Protein AF-A0AAJ5WWY0-F1 (afdb_monomer_lite)

Structure (mmCIF, N/CA/C/O backbone):
data_AF-A0AAJ5WWY0-F1
#
_entry.id   AF-A0AAJ5WWY0-F1
#
loop_
_atom_site.group_PDB
_atom_site.id
_atom_site.type_symbol
_atom_site.label_atom_id
_atom_site.label_alt_id
_atom_site.label_comp_id
_atom_site.label_asym_id
_atom_site.label_entity_id
_atom_site.label_seq_id
_atom_site.pdbx_PDB_ins_code
_atom_site.Cartn_x
_atom_site.Cartn_y
_atom_site.Cartn_z
_atom_site.occupancy
_atom_site.B_iso_or_equiv
_atom_site.auth_seq_id
_atom_site.auth_comp_id
_atom_site.auth_asym_id
_atom_site.auth_atom_id
_atom_site.pdbx_PDB_model_num
ATOM 1 N N . MET A 1 1 ? 34.709 28.848 -12.519 1.00 58.06 1 MET A N 1
ATOM 2 C CA . MET A 1 1 ? 34.687 27.904 -13.648 1.00 58.06 1 MET A CA 1
ATOM 3 C C . MET A 1 1 ? 35.582 28.417 -14.754 1.00 58.06 1 MET A C 1
ATOM 5 O O . MET A 1 1 ? 35.256 29.406 -15.410 1.00 58.06 1 MET A O 1
ATOM 9 N N . THR A 1 2 ? 36.738 27.787 -14.882 1.00 85.31 2 THR A N 1
ATOM 10 C CA . THR A 1 2 ? 37.825 28.140 -15.798 1.00 85.31 2 THR A CA 1
ATOM 11 C C . THR A 1 2 ? 37.443 27.731 -17.224 1.00 85.31 2 THR A C 1
ATOM 13 O O . THR A 1 2 ? 36.663 26.803 -17.429 1.00 85.31 2 THR A O 1
ATOM 16 N N . ARG A 1 3 ? 37.949 28.432 -18.246 1.00 82.12 3 ARG A N 1
ATOM 17 C CA . ARG A 1 3 ? 37.591 28.182 -19.660 1.00 82.12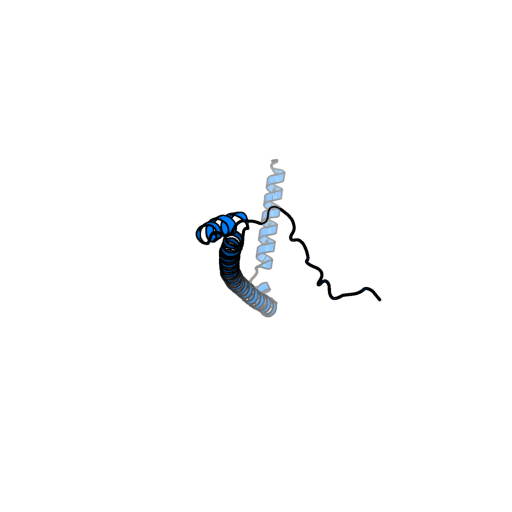 3 ARG A CA 1
ATOM 18 C C . ARG A 1 3 ? 37.897 26.741 -20.100 1.00 82.12 3 ARG A C 1
ATOM 20 O O . ARG A 1 3 ? 37.213 26.209 -20.964 1.00 82.12 3 ARG A O 1
ATOM 27 N N . GLU A 1 4 ? 38.882 26.124 -19.460 1.00 82.31 4 GLU A N 1
ATOM 28 C CA . GLU A 1 4 ? 39.307 24.738 -19.664 1.00 82.31 4 GLU A CA 1
ATOM 29 C C . GLU A 1 4 ? 38.302 23.723 -19.100 1.00 82.31 4 GLU A C 1
ATOM 31 O O . GLU A 1 4 ? 38.004 22.741 -19.773 1.00 82.31 4 GLU A O 1
ATOM 36 N N . GLU A 1 5 ? 37.689 24.005 -17.945 1.00 83.12 5 GLU A N 1
ATOM 37 C CA . GLU A 1 5 ? 36.653 23.149 -17.340 1.00 83.12 5 GLU A CA 1
ATOM 38 C C . GLU A 1 5 ? 35.409 23.080 -18.233 1.00 83.12 5 GLU A C 1
ATOM 40 O O . GLU A 1 5 ? 34.879 22.002 -18.476 1.00 83.12 5 GLU A O 1
ATOM 45 N N . LYS A 1 6 ? 35.003 24.213 -18.826 1.00 82.12 6 LYS A N 1
ATOM 46 C CA . LYS A 1 6 ? 33.871 24.252 -19.768 1.00 82.12 6 LYS A CA 1
ATOM 47 C C . LYS A 1 6 ? 34.142 23.462 -21.049 1.00 82.12 6 LYS A C 1
ATOM 49 O O . LYS A 1 6 ? 33.243 22.816 -21.574 1.00 82.12 6 LYS A O 1
ATOM 54 N N . ILE A 1 7 ? 35.372 23.521 -21.565 1.00 85.06 7 ILE A N 1
ATOM 55 C CA . ILE A 1 7 ? 35.772 22.770 -22.765 1.00 85.06 7 ILE A CA 1
ATOM 56 C C . ILE A 1 7 ? 35.817 21.268 -22.463 1.00 85.06 7 ILE A C 1
ATOM 58 O O . ILE A 1 7 ? 35.460 20.465 -23.325 1.00 85.06 7 ILE A O 1
ATOM 62 N N . GLN A 1 8 ? 36.232 20.891 -21.253 1.00 86.88 8 GLN A N 1
ATOM 63 C CA . GLN A 1 8 ? 36.248 19.504 -20.804 1.00 86.88 8 GLN A CA 1
ATOM 64 C C . GLN A 1 8 ? 34.827 18.951 -20.616 1.00 86.88 8 GLN A C 1
ATOM 66 O O . GLN A 1 8 ? 34.506 17.920 -21.205 1.00 86.88 8 GLN A O 1
ATOM 71 N N . GLU A 1 9 ? 33.940 19.677 -19.927 1.00 85.75 9 GLU A N 1
ATOM 72 C CA . GLU A 1 9 ? 32.522 19.303 -19.789 1.00 85.75 9 GLU A CA 1
ATOM 73 C C . GLU A 1 9 ? 31.830 19.150 -21.151 1.00 85.75 9 GLU A C 1
ATOM 75 O O . GLU A 1 9 ? 31.069 18.209 -21.378 1.00 85.75 9 GLU A O 1
ATOM 80 N N . GLU A 1 10 ? 32.100 20.055 -22.097 1.00 86.50 10 GLU A N 1
ATOM 81 C CA . GLU A 1 10 ? 31.479 20.004 -23.419 1.00 86.50 10 GLU A CA 1
ATOM 82 C C . GLU A 1 10 ? 31.973 18.803 -24.246 1.00 86.50 10 GLU A C 1
ATOM 84 O O . GLU A 1 10 ? 31.205 18.226 -25.023 1.00 86.50 10 GLU A O 1
ATOM 89 N N . LYS A 1 11 ? 33.240 18.399 -24.077 1.00 87.38 11 LYS A N 1
ATOM 90 C CA . LYS A 1 11 ? 33.804 17.190 -24.697 1.00 87.38 11 LYS A CA 1
ATOM 91 C C . LYS A 1 11 ? 33.196 15.925 -24.099 1.00 87.38 11 LYS A C 1
ATOM 93 O O . LYS A 1 11 ? 32.699 15.097 -24.859 1.00 87.38 11 LYS A O 1
ATOM 98 N N . GLU A 1 12 ? 33.148 15.816 -22.775 1.00 89.44 12 GLU A N 1
ATOM 99 C CA . GLU A 1 12 ? 32.558 14.670 -22.072 1.00 89.44 12 GLU A CA 1
ATOM 100 C C . GLU A 1 12 ? 31.066 14.520 -22.395 1.00 89.44 12 GLU A C 1
ATOM 102 O O . GLU A 1 12 ? 30.594 13.429 -22.717 1.00 89.44 12 GLU A O 1
ATOM 107 N N . ALA A 1 13 ? 30.320 15.628 -22.436 1.00 86.81 13 ALA A N 1
ATOM 108 C CA . ALA A 1 13 ? 28.917 15.621 -22.834 1.00 86.81 13 ALA A CA 1
ATOM 109 C C . ALA A 1 13 ? 28.721 15.200 -24.303 1.00 86.81 13 ALA A C 1
ATOM 111 O O . ALA A 1 13 ? 27.756 14.500 -24.628 1.00 86.81 13 ALA A O 1
ATOM 112 N N . LYS A 1 14 ? 29.619 15.605 -25.214 1.00 87.69 14 LYS A N 1
ATOM 113 C CA . LYS A 1 14 ? 29.583 15.191 -26.629 1.00 87.69 14 LYS A CA 1
ATOM 114 C C . LYS A 1 14 ? 29.920 13.711 -26.798 1.00 87.69 14 LYS A C 1
ATOM 116 O O . LYS A 1 14 ? 29.251 13.036 -27.583 1.00 87.69 14 LYS A O 1
ATOM 121 N N . GLU A 1 15 ? 30.898 13.201 -26.058 1.00 89.56 15 GLU A N 1
ATOM 122 C CA . GLU A 1 15 ? 31.252 11.780 -26.051 1.00 89.56 15 GLU A CA 1
ATOM 123 C C . GLU A 1 15 ? 30.131 10.926 -25.462 1.00 89.56 15 GLU A C 1
ATOM 125 O O . GLU A 1 15 ? 29.698 9.975 -26.111 1.00 89.56 15 GLU A O 1
ATOM 130 N N . ALA A 1 16 ? 29.556 11.326 -24.325 1.00 87.06 16 ALA A N 1
ATOM 131 C CA . ALA A 1 16 ? 28.403 10.658 -23.733 1.00 87.06 16 ALA A CA 1
ATOM 132 C C . ALA A 1 16 ? 27.220 10.603 -24.711 1.00 87.06 16 ALA A C 1
ATOM 134 O O . ALA A 1 16 ? 26.650 9.538 -24.942 1.00 87.06 16 ALA A O 1
ATOM 135 N N . ARG A 1 17 ? 26.885 11.718 -25.378 1.00 86.75 17 ARG A N 1
ATOM 136 C CA . ARG A 1 17 ? 25.832 11.745 -26.412 1.00 86.75 17 ARG A CA 1
ATOM 137 C C . ARG A 1 17 ? 26.152 10.836 -27.599 1.00 86.75 17 ARG A C 1
ATOM 139 O O . ARG A 1 17 ? 25.242 10.224 -28.156 1.00 86.75 17 ARG A O 1
ATOM 146 N N . ARG A 1 18 ? 27.417 10.751 -28.018 1.00 86.38 18 ARG A N 1
ATOM 147 C CA . ARG A 1 18 ? 27.855 9.888 -29.125 1.00 86.38 18 ARG A CA 1
ATOM 148 C C . ARG A 1 18 ? 27.763 8.410 -28.754 1.00 86.38 18 ARG A C 1
ATOM 150 O O . ARG A 1 18 ? 27.239 7.635 -29.552 1.00 86.38 18 ARG A O 1
ATOM 157 N N . GLU A 1 19 ? 28.203 8.038 -27.557 1.00 84.00 19 GLU A N 1
ATOM 158 C CA . GLU A 1 19 ? 28.095 6.671 -27.044 1.00 84.00 19 GLU A CA 1
ATOM 159 C C . GLU A 1 19 ? 26.627 6.268 -26.873 1.00 84.00 19 GLU A C 1
ATOM 161 O O . GLU A 1 19 ? 26.222 5.224 -27.378 1.00 84.00 19 GLU A O 1
ATOM 166 N N . TRP A 1 20 ? 25.784 7.141 -26.311 1.00 82.38 20 TRP A N 1
ATOM 167 C CA . TRP A 1 20 ? 24.334 6.921 -26.237 1.00 82.38 20 TRP A CA 1
ATOM 168 C C . TRP A 1 20 ? 23.694 6.738 -27.617 1.00 82.38 20 TRP A C 1
ATOM 170 O O . TRP A 1 20 ? 22.892 5.828 -27.812 1.00 82.38 20 TRP A O 1
ATOM 180 N N . ARG A 1 21 ? 24.079 7.544 -28.615 1.00 82.88 21 ARG A N 1
ATOM 181 C CA . ARG A 1 21 ? 23.612 7.373 -30.003 1.00 82.88 21 ARG A CA 1
ATOM 182 C C . ARG A 1 21 ? 24.101 6.073 -30.645 1.00 82.88 21 ARG A C 1
ATOM 184 O O . ARG A 1 21 ? 23.403 5.534 -31.500 1.00 82.88 21 ARG A O 1
ATOM 191 N N . ARG A 1 22 ? 25.283 5.574 -30.269 1.00 81.12 22 ARG A N 1
ATOM 192 C CA . ARG A 1 22 ? 25.828 4.299 -30.764 1.00 81.12 22 ARG A CA 1
ATOM 193 C C . ARG A 1 22 ? 25.081 3.111 -30.159 1.00 81.12 22 ARG A C 1
ATOM 195 O O . ARG A 1 22 ? 24.717 2.193 -30.895 1.00 81.12 22 ARG A O 1
ATOM 202 N N . LEU A 1 23 ? 24.806 3.167 -28.857 1.00 76.19 23 LEU A N 1
ATOM 203 C CA . LEU A 1 23 ? 24.002 2.175 -28.137 1.00 76.19 23 LEU A CA 1
ATOM 204 C C . LEU A 1 23 ? 22.551 2.153 -28.638 1.00 76.19 23 LEU A C 1
ATOM 206 O O . LEU A 1 23 ? 21.975 1.089 -28.808 1.00 76.19 23 LEU A O 1
ATOM 210 N N . LEU A 1 24 ? 21.982 3.310 -28.980 1.00 76.19 24 LEU A N 1
ATOM 211 C CA . LEU A 1 24 ? 20.641 3.418 -29.568 1.00 76.19 24 LEU A CA 1
ATOM 212 C C . LEU A 1 24 ? 20.620 3.245 -31.096 1.00 76.19 24 LEU A C 1
ATOM 214 O O . LEU A 1 24 ? 19.610 3.534 -31.740 1.00 76.19 24 LEU A O 1
ATOM 218 N N . SER A 1 25 ? 21.721 2.807 -31.715 1.00 83.06 25 SER A N 1
ATOM 219 C CA . SER A 1 25 ? 21.743 2.639 -33.166 1.00 83.06 25 SER A CA 1
ATOM 220 C C . SER A 1 25 ? 20.795 1.514 -33.595 1.00 83.06 25 SER A C 1
ATOM 222 O O . SER A 1 25 ? 20.828 0.405 -33.061 1.00 83.06 25 SER A O 1
ATOM 224 N N . TYR A 1 26 ? 19.966 1.786 -34.608 1.00 78.12 26 TYR A N 1
ATOM 225 C CA . TYR A 1 26 ? 18.977 0.840 -35.141 1.00 78.12 26 TYR A CA 1
ATOM 226 C C . TYR A 1 26 ? 19.590 -0.529 -35.472 1.00 78.12 26 TYR A C 1
ATOM 228 O O . TYR A 1 26 ? 19.020 -1.568 -35.158 1.00 78.12 26 TYR A O 1
ATOM 236 N N . ARG A 1 27 ? 20.808 -0.537 -36.027 1.00 79.94 27 ARG A N 1
ATOM 237 C CA . ARG A 1 27 ? 21.527 -1.767 -36.375 1.00 79.94 27 ARG A CA 1
ATOM 238 C C . ARG A 1 27 ? 21.864 -2.632 -35.152 1.00 79.94 27 ARG A C 1
ATOM 240 O O . ARG A 1 27 ? 21.767 -3.849 -35.248 1.00 79.94 27 ARG A O 1
ATOM 247 N N . TRP A 1 28 ? 22.206 -2.026 -34.014 1.00 82.56 28 TRP A N 1
ATOM 248 C CA . TRP A 1 28 ? 22.481 -2.754 -32.770 1.00 82.56 28 TRP A CA 1
ATOM 249 C C . TRP A 1 28 ? 21.199 -3.304 -32.130 1.00 82.56 28 TRP A C 1
ATOM 251 O O . TRP A 1 28 ? 21.178 -4.445 -31.672 1.00 82.56 28 TRP A O 1
ATOM 261 N N . ILE A 1 29 ? 20.110 -2.532 -32.169 1.00 81.44 29 ILE A N 1
ATOM 262 C CA . ILE A 1 29 ? 18.799 -2.949 -31.649 1.00 81.44 29 ILE A CA 1
ATOM 263 C C . ILE A 1 29 ? 18.260 -4.147 -32.441 1.00 81.44 29 ILE A C 1
ATOM 265 O O . ILE A 1 29 ? 17.851 -5.144 -31.850 1.00 81.44 29 ILE A O 1
ATOM 269 N N . VAL A 1 30 ? 18.318 -4.085 -33.777 1.00 85.81 30 VAL A N 1
ATOM 270 C CA . VAL A 1 30 ? 17.823 -5.158 -34.657 1.00 85.81 30 VAL A CA 1
ATOM 271 C C . VAL A 1 30 ? 18.623 -6.457 -34.489 1.00 85.81 30 VAL A C 1
ATOM 273 O O . VAL A 1 30 ? 18.061 -7.546 -34.565 1.00 85.81 30 VAL A O 1
ATOM 276 N N . GLN A 1 31 ? 19.920 -6.370 -34.190 1.00 85.81 31 GLN A N 1
ATOM 277 C CA . GLN A 1 31 ? 20.746 -7.553 -33.933 1.00 85.81 31 GLN A CA 1
ATOM 278 C C . GLN A 1 31 ? 20.400 -8.248 -32.601 1.00 85.81 31 GLN A C 1
ATOM 280 O O . GLN A 1 31 ? 20.651 -9.441 -32.451 1.00 85.81 31 GLN A O 1
ATOM 285 N N . ASN A 1 32 ? 19.784 -7.529 -31.655 1.00 89.31 32 ASN A N 1
ATOM 286 C CA . ASN A 1 32 ? 19.444 -8.015 -30.313 1.00 89.31 32 ASN A CA 1
ATOM 287 C C . ASN A 1 32 ? 17.924 -8.152 -30.087 1.00 89.31 32 ASN A C 1
ATOM 289 O O . ASN A 1 32 ? 17.462 -8.147 -28.945 1.00 89.31 32 ASN A O 1
ATOM 293 N N . ILE A 1 33 ? 17.131 -8.298 -31.153 1.00 89.69 33 ILE A N 1
ATOM 294 C CA . ILE A 1 33 ? 15.660 -8.402 -31.080 1.00 89.69 33 ILE A CA 1
ATOM 295 C C . ILE A 1 33 ? 15.159 -9.434 -30.052 1.00 89.69 33 ILE A C 1
ATOM 297 O O . ILE A 1 33 ? 14.270 -9.077 -29.276 1.00 89.69 33 ILE A O 1
ATOM 301 N N . PRO A 1 34 ? 15.715 -10.663 -29.954 1.00 90.75 34 PRO A N 1
ATOM 302 C CA . PRO A 1 34 ? 15.257 -11.634 -28.957 1.00 90.75 34 PRO A CA 1
ATOM 303 C C . PRO A 1 34 ? 15.385 -11.131 -27.510 1.00 90.75 34 PRO A C 1
ATOM 305 O O . PRO A 1 34 ? 14.510 -11.381 -26.684 1.00 90.75 34 PRO A O 1
ATOM 308 N N . PHE A 1 35 ? 16.438 -10.366 -27.208 1.00 91.00 35 PHE A N 1
ATOM 309 C CA . PHE A 1 35 ? 16.660 -9.783 -25.884 1.00 91.00 35 PHE A CA 1
ATOM 310 C C . PHE A 1 35 ? 15.678 -8.640 -25.579 1.00 91.00 35 PHE A C 1
ATOM 312 O O . PHE A 1 35 ? 15.128 -8.566 -24.482 1.00 91.00 35 PHE A O 1
ATOM 319 N N . PHE A 1 36 ? 15.384 -7.780 -26.557 1.00 90.75 36 PHE A N 1
ATOM 320 C CA . PHE A 1 36 ? 14.365 -6.734 -26.398 1.00 90.75 36 PHE A CA 1
ATOM 321 C C . PHE A 1 36 ? 12.953 -7.305 -26.233 1.00 90.75 36 PHE A C 1
ATOM 323 O O . PHE A 1 36 ? 12.147 -6.750 -25.483 1.00 90.75 36 PHE A O 1
ATOM 330 N N . LEU A 1 37 ? 12.656 -8.427 -26.891 1.00 93.56 37 LEU A N 1
ATOM 331 C CA . LEU A 1 37 ? 11.395 -9.142 -26.720 1.00 93.56 37 LEU A CA 1
ATOM 332 C C . LEU A 1 37 ? 11.285 -9.708 -25.298 1.00 93.56 37 LEU A C 1
ATOM 334 O O . LEU A 1 37 ? 10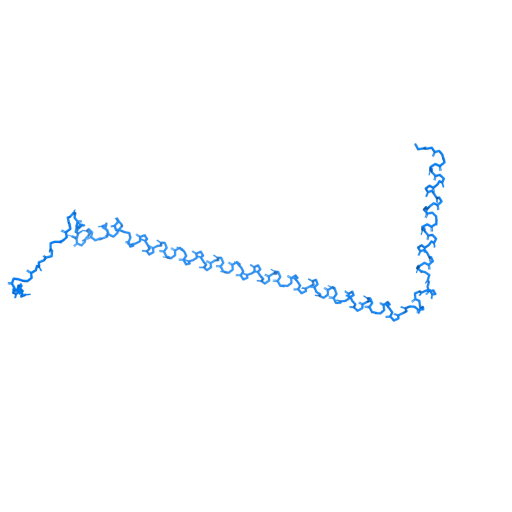.256 -9.524 -24.650 1.00 93.56 37 LEU A O 1
ATOM 338 N N . PHE A 1 38 ? 12.365 -10.290 -24.769 1.00 95.00 38 PHE A N 1
ATOM 339 C CA . PHE A 1 38 ? 12.437 -10.707 -23.366 1.00 95.00 38 PHE A CA 1
ATOM 340 C C . PHE A 1 38 ? 12.186 -9.540 -22.396 1.00 95.00 38 PHE A C 1
ATOM 342 O O . PHE A 1 38 ? 11.346 -9.653 -21.503 1.00 95.00 38 PHE A O 1
ATOM 349 N N . LEU A 1 39 ? 12.840 -8.391 -22.602 1.00 95.00 39 LEU A N 1
ATOM 350 C CA . LEU A 1 39 ? 12.614 -7.195 -21.782 1.00 95.00 39 LEU A CA 1
ATOM 351 C C . LEU A 1 39 ? 11.182 -6.666 -21.891 1.00 95.00 39 LEU A C 1
ATOM 353 O O . LEU A 1 39 ? 10.618 -6.221 -20.897 1.00 95.00 39 LEU A O 1
ATOM 357 N N . SER A 1 40 ? 10.581 -6.735 -23.078 1.00 95.81 40 SER A N 1
ATOM 358 C CA . SER A 1 40 ? 9.195 -6.311 -23.294 1.00 95.81 40 SER A CA 1
ATOM 359 C C . SER A 1 40 ? 8.220 -7.194 -22.518 1.00 95.81 40 SER A C 1
ATOM 361 O O . SER A 1 40 ? 7.329 -6.681 -21.845 1.00 95.81 40 SER A O 1
ATOM 363 N N . VAL A 1 41 ? 8.422 -8.516 -22.534 1.00 96.88 41 VAL A N 1
ATOM 364 C CA . VAL A 1 41 ? 7.639 -9.453 -21.713 1.00 96.88 41 VAL A CA 1
ATOM 365 C C . VAL A 1 41 ? 7.820 -9.149 -20.226 1.00 96.88 41 VAL A C 1
ATOM 367 O O . VAL A 1 41 ? 6.838 -9.079 -19.489 1.00 96.88 41 VAL A O 1
ATOM 370 N N . LEU A 1 42 ? 9.055 -8.899 -19.784 1.00 97.06 42 LEU A N 1
ATOM 371 C CA . LEU A 1 42 ? 9.337 -8.543 -18.395 1.00 97.06 42 LEU A CA 1
ATOM 372 C C . LEU A 1 42 ? 8.647 -7.231 -17.986 1.00 97.06 42 LEU A C 1
ATOM 374 O O . LEU A 1 42 ? 8.087 -7.147 -16.895 1.00 97.06 42 LEU A O 1
ATOM 378 N N . ALA A 1 43 ? 8.625 -6.233 -18.872 1.00 96.56 43 ALA A N 1
ATOM 379 C CA . ALA A 1 43 ? 7.927 -4.971 -18.649 1.00 96.56 43 ALA A CA 1
ATOM 380 C C . ALA A 1 43 ? 6.409 -5.173 -18.509 1.00 96.56 43 ALA A C 1
ATOM 382 O O . ALA A 1 43 ? 5.794 -4.595 -17.614 1.00 96.56 43 ALA A O 1
ATOM 383 N N . VAL A 1 44 ? 5.805 -6.039 -19.330 1.00 97.19 44 VAL A N 1
ATOM 384 C CA . VAL A 1 44 ? 4.382 -6.398 -19.203 1.00 97.19 44 VAL A CA 1
ATOM 385 C C . VAL A 1 44 ? 4.109 -7.084 -17.862 1.00 97.19 44 VAL A C 1
ATOM 387 O O . VAL A 1 44 ? 3.171 -6.700 -17.163 1.00 97.19 44 VAL A O 1
ATOM 390 N N . ILE A 1 45 ? 4.946 -8.048 -17.462 1.00 97.12 45 ILE A N 1
ATOM 391 C CA . ILE A 1 45 ? 4.836 -8.728 -16.160 1.00 97.12 45 ILE A CA 1
ATOM 392 C C . ILE A 1 45 ? 4.976 -7.726 -15.006 1.00 97.12 45 ILE A C 1
ATOM 394 O O . ILE A 1 45 ? 4.267 -7.832 -14.003 1.00 97.12 45 ILE A O 1
ATOM 398 N N . TYR A 1 46 ? 5.863 -6.741 -15.135 1.00 95.94 46 TYR A N 1
ATOM 399 C CA . TYR A 1 46 ? 6.060 -5.702 -14.130 1.00 95.94 46 TYR A CA 1
ATOM 400 C C . TYR A 1 46 ? 4.820 -4.812 -13.971 1.00 95.94 46 TYR A C 1
ATOM 402 O O . TYR A 1 46 ? 4.328 -4.639 -12.855 1.00 95.94 46 TYR A O 1
ATOM 410 N N . ILE A 1 47 ? 4.264 -4.313 -15.080 1.00 94.94 47 ILE A N 1
ATOM 411 C CA . ILE A 1 47 ? 3.033 -3.506 -15.070 1.00 94.94 47 ILE A CA 1
ATOM 412 C C . ILE A 1 47 ? 1.868 -4.316 -14.484 1.00 94.94 47 ILE A C 1
ATOM 414 O O . ILE A 1 47 ? 1.112 -3.812 -13.651 1.00 94.94 47 ILE A O 1
ATOM 418 N N . TYR A 1 48 ? 1.748 -5.589 -14.872 1.00 96.06 48 TYR A N 1
ATOM 419 C CA . TYR A 1 48 ? 0.737 -6.495 -14.334 1.00 96.06 48 TYR A CA 1
ATOM 420 C C . TYR A 1 48 ? 0.854 -6.652 -12.811 1.00 96.06 48 TYR A C 1
ATOM 422 O O . TYR A 1 48 ? -0.145 -6.522 -12.102 1.00 96.06 48 TYR A O 1
ATOM 430 N N . ASN A 1 49 ? 2.069 -6.873 -12.297 1.00 95.62 49 ASN A N 1
ATOM 431 C CA . ASN A 1 49 ? 2.311 -6.966 -10.857 1.00 95.62 49 ASN A CA 1
ATOM 432 C C . ASN A 1 49 ? 1.945 -5.671 -10.123 1.00 95.62 49 ASN A C 1
ATOM 434 O O . ASN A 1 49 ? 1.335 -5.740 -9.058 1.00 95.62 49 ASN A O 1
ATOM 438 N N . GLY A 1 50 ? 2.244 -4.503 -10.701 1.00 95.38 50 GLY A N 1
ATOM 439 C CA . GLY A 1 50 ? 1.832 -3.214 -10.140 1.00 95.38 50 GLY A CA 1
ATOM 440 C C . GLY A 1 50 ? 0.313 -3.119 -9.964 1.00 95.38 50 GLY A C 1
ATOM 441 O O . GLY A 1 50 ? -0.178 -2.851 -8.869 1.00 95.38 50 GLY A O 1
ATOM 442 N N . HIS A 1 51 ? -0.451 -3.451 -11.007 1.00 94.00 51 HIS A N 1
ATOM 443 C CA . HIS A 1 51 ? -1.914 -3.456 -10.923 1.00 94.00 51 HIS A CA 1
ATOM 444 C C . HIS A 1 51 ? -2.473 -4.511 -9.957 1.00 94.00 51 HIS A C 1
ATOM 446 O O . HIS A 1 51 ? -3.511 -4.282 -9.330 1.00 94.00 51 HIS A O 1
ATOM 452 N N . TYR A 1 52 ? -1.819 -5.667 -9.832 1.00 93.88 52 TYR A N 1
ATOM 453 C CA . TYR A 1 52 ? -2.209 -6.697 -8.869 1.00 93.88 52 TYR A CA 1
ATOM 454 C C . TYR A 1 52 ? -1.985 -6.235 -7.421 1.00 93.88 52 TYR A C 1
ATOM 456 O O . TYR A 1 52 ? -2.860 -6.415 -6.567 1.00 93.88 52 TYR A O 1
ATOM 464 N N . ALA A 1 53 ? -0.857 -5.572 -7.156 1.00 91.88 53 ALA A N 1
ATOM 465 C CA . ALA A 1 53 ? -0.558 -4.984 -5.856 1.00 91.88 53 ALA A CA 1
ATOM 466 C C . ALA A 1 53 ? -1.590 -3.913 -5.473 1.00 91.88 53 ALA A C 1
ATOM 468 O O . ALA A 1 53 ? -2.124 -3.955 -4.366 1.00 91.88 53 ALA A O 1
ATOM 469 N N . ASP A 1 54 ? -1.960 -3.024 -6.400 1.00 91.25 54 ASP A N 1
ATOM 470 C CA . ASP A 1 54 ? -2.978 -1.995 -6.154 1.00 91.25 54 ASP A CA 1
ATOM 471 C C . ASP A 1 54 ? -4.329 -2.586 -5.733 1.00 91.25 54 ASP A C 1
ATOM 473 O O . ASP A 1 54 ? -4.979 -2.076 -4.817 1.00 91.25 54 ASP A O 1
ATOM 477 N N . LYS A 1 55 ? -4.773 -3.659 -6.399 1.00 92.31 55 LYS A N 1
ATOM 478 C CA . LYS A 1 55 ? -6.024 -4.350 -6.047 1.00 92.31 55 LYS A CA 1
ATOM 479 C C . LYS A 1 55 ? -5.929 -4.975 -4.659 1.00 92.31 55 LYS A C 1
ATOM 481 O O . LYS A 1 55 ? -6.801 -4.740 -3.826 1.00 92.31 55 LYS A O 1
ATOM 486 N N . THR A 1 56 ? -4.829 -5.675 -4.396 1.00 93.31 56 THR A N 1
ATOM 487 C CA . THR A 1 56 ? -4.570 -6.337 -3.113 1.00 93.31 56 THR A CA 1
ATOM 488 C C . THR A 1 56 ? -4.560 -5.330 -1.960 1.00 93.31 56 THR A C 1
ATOM 490 O O . THR A 1 56 ? -5.199 -5.547 -0.936 1.00 93.31 56 THR A O 1
ATOM 493 N N . ILE A 1 57 ? -3.908 -4.175 -2.130 1.00 94.44 57 ILE A N 1
ATOM 494 C CA . ILE A 1 57 ? -3.865 -3.116 -1.110 1.00 94.44 57 ILE A CA 1
ATOM 495 C C . ILE A 1 57 ? -5.269 -2.573 -0.812 1.00 94.44 57 ILE A C 1
ATOM 497 O O . ILE A 1 57 ? -5.612 -2.335 0.348 1.00 94.44 57 ILE A O 1
ATOM 501 N N . ARG A 1 58 ? -6.114 -2.389 -1.835 1.00 94.81 58 ARG A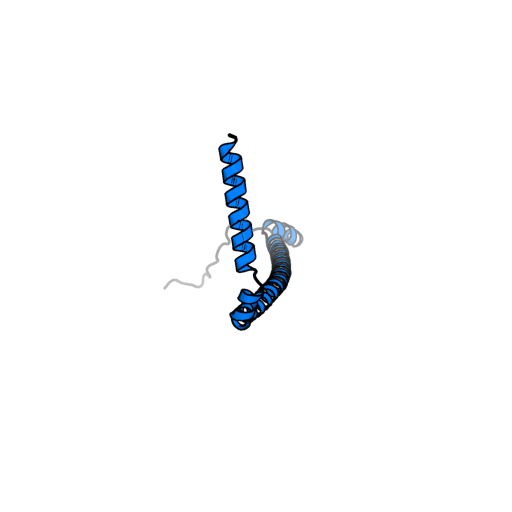 N 1
ATOM 502 C CA . ARG A 1 58 ? -7.504 -1.943 -1.630 1.00 94.81 58 ARG A CA 1
ATOM 503 C C . ARG A 1 58 ? -8.324 -2.977 -0.864 1.00 94.81 58 ARG A C 1
ATOM 505 O O . ARG A 1 58 ? -9.081 -2.595 0.027 1.00 94.81 58 ARG A O 1
ATOM 512 N N . GLU A 1 59 ? -8.163 -4.256 -1.182 1.00 95.50 59 GLU A N 1
ATOM 513 C CA . GLU A 1 59 ? -8.830 -5.351 -0.473 1.00 95.50 59 GLU A CA 1
ATOM 514 C C . GLU A 1 59 ? -8.380 -5.433 0.987 1.00 95.50 59 GLU A C 1
ATOM 516 O O . GLU A 1 59 ? -9.227 -5.467 1.879 1.00 95.50 59 GLU A O 1
ATOM 521 N N . ILE A 1 60 ? -7.071 -5.345 1.245 1.00 95.31 60 ILE A N 1
ATOM 522 C CA . ILE A 1 60 ? -6.513 -5.291 2.603 1.00 95.31 60 ILE A CA 1
ATOM 523 C C . ILE A 1 60 ? -7.139 -4.138 3.390 1.00 95.31 60 ILE A C 1
ATOM 525 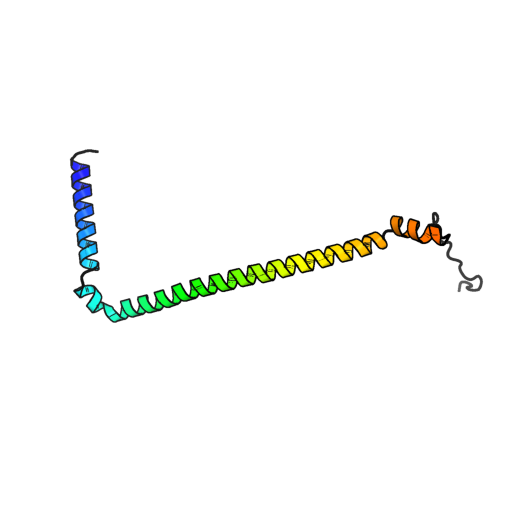O O . ILE A 1 60 ? -7.617 -4.340 4.503 1.00 95.31 60 ILE A O 1
ATOM 529 N N . ASN A 1 61 ? -7.191 -2.937 2.813 1.00 95.69 61 ASN A N 1
ATOM 530 C CA . ASN A 1 61 ? -7.774 -1.776 3.485 1.00 95.69 61 ASN A CA 1
ATOM 531 C C . ASN A 1 61 ? -9.267 -1.966 3.789 1.00 95.69 61 ASN A C 1
ATOM 533 O O . ASN A 1 61 ? -9.725 -1.580 4.867 1.00 95.69 61 ASN A O 1
ATOM 537 N N . LYS A 1 62 ? -10.023 -2.577 2.869 1.00 96.81 62 LYS A N 1
ATOM 538 C CA . LYS A 1 62 ? -11.444 -2.880 3.068 1.00 96.81 62 LYS A CA 1
ATOM 539 C C . LYS A 1 62 ? -11.638 -3.864 4.224 1.00 96.81 62 LYS A C 1
ATOM 541 O O . LYS A 1 62 ? -12.325 -3.535 5.187 1.00 96.81 62 LYS A O 1
ATOM 546 N N . VAL A 1 63 ? -10.970 -5.015 4.169 1.00 95.81 63 VAL A N 1
ATOM 547 C CA . VAL A 1 63 ? -11.071 -6.061 5.199 1.00 95.81 63 VAL A CA 1
ATOM 548 C C . VAL A 1 63 ? -10.581 -5.548 6.554 1.00 95.81 63 VAL A C 1
ATOM 550 O O . VAL A 1 63 ? -11.199 -5.796 7.585 1.00 95.81 63 VAL A O 1
ATOM 553 N N . SER A 1 64 ? -9.499 -4.769 6.577 1.00 95.50 64 SER A N 1
ATOM 554 C CA . SER A 1 64 ? -8.964 -4.209 7.818 1.00 95.50 64 SER A CA 1
ATOM 555 C C . SER A 1 64 ? -9.914 -3.188 8.455 1.00 95.50 64 SER A C 1
ATOM 557 O O . SER A 1 64 ? -9.953 -3.074 9.683 1.00 95.50 64 SER A O 1
ATOM 559 N N . ARG A 1 65 ? -10.689 -2.453 7.647 1.00 96.06 65 ARG A N 1
ATOM 560 C CA . 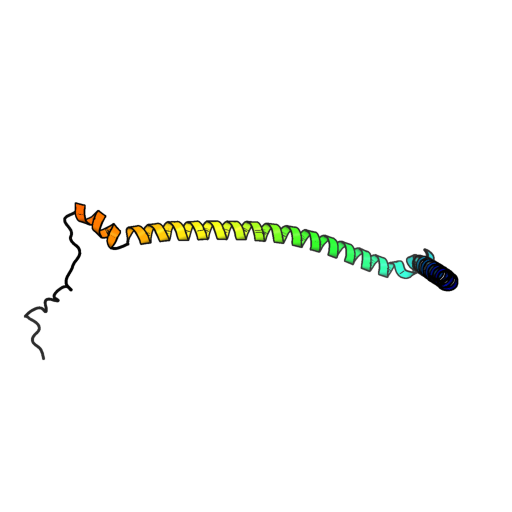ARG A 1 65 ? -11.745 -1.563 8.141 1.00 96.06 65 ARG A CA 1
ATOM 561 C C . ARG A 1 65 ? -12.901 -2.360 8.740 1.00 96.06 65 ARG A C 1
ATOM 563 O O . ARG A 1 65 ? -13.312 -2.041 9.851 1.00 96.06 65 ARG A O 1
ATOM 570 N N . GLU A 1 66 ? -13.364 -3.396 8.047 1.00 96.31 66 GLU A N 1
ATOM 571 C CA . GLU A 1 66 ? -14.435 -4.285 8.523 1.00 96.31 66 GLU A CA 1
ATOM 572 C C . GLU A 1 66 ? -14.052 -4.958 9.850 1.00 96.31 66 GLU A C 1
ATOM 574 O O . GLU A 1 66 ? -14.817 -4.922 10.812 1.00 96.31 66 GLU A O 1
ATOM 579 N N . LEU A 1 67 ? -12.823 -5.472 9.965 1.00 97.19 67 LEU A N 1
ATOM 580 C CA . LEU A 1 67 ? -12.309 -6.030 11.221 1.00 97.19 67 LEU A CA 1
ATOM 581 C C . LEU A 1 67 ? -12.284 -5.006 12.358 1.00 97.19 67 LEU A C 1
ATOM 583 O O . LEU A 1 67 ? -12.602 -5.335 13.501 1.00 97.19 67 LEU A O 1
ATOM 587 N N . LYS A 1 68 ? -11.889 -3.762 12.067 1.00 96.25 68 LYS A N 1
ATOM 588 C CA . LYS A 1 68 ? -11.851 -2.696 13.072 1.00 96.25 68 LYS A CA 1
ATOM 589 C C . LYS A 1 68 ? -13.254 -2.340 13.562 1.00 96.25 68 LYS A C 1
ATOM 591 O O . LYS A 1 68 ? -13.424 -2.119 14.759 1.00 96.25 68 LYS A O 1
ATOM 596 N N . GLU A 1 69 ? -14.222 -2.282 12.656 1.00 96.06 69 GLU A N 1
ATOM 597 C CA . GLU A 1 69 ? -15.627 -2.024 12.969 1.00 96.06 69 GLU A CA 1
ATOM 598 C C . GLU A 1 69 ? -16.212 -3.144 13.833 1.00 96.06 69 GLU A C 1
ATOM 600 O O . GLU A 1 69 ? -16.704 -2.873 14.927 1.00 96.06 69 GLU A O 1
ATOM 605 N N . LEU A 1 70 ? -16.012 -4.402 13.434 1.00 96.06 70 LEU A N 1
ATOM 606 C CA . LEU A 1 70 ? -16.461 -5.564 14.200 1.00 96.06 70 LEU A CA 1
ATOM 607 C C . LEU A 1 70 ? -15.831 -5.616 15.602 1.00 96.06 70 LEU A C 1
ATOM 609 O O . LEU A 1 70 ? -16.497 -5.896 16.599 1.00 96.06 70 LEU A O 1
ATOM 613 N N . HIS A 1 71 ? -14.537 -5.304 15.712 1.00 95.25 71 HIS A N 1
ATOM 614 C CA . HIS A 1 71 ? -13.854 -5.244 17.007 1.00 95.25 71 HIS A CA 1
ATOM 615 C C . HIS A 1 71 ? -14.382 -4.115 17.895 1.00 95.25 71 HIS A C 1
ATOM 617 O O . HIS A 1 71 ? -14.447 -4.256 19.119 1.00 95.25 71 HIS A O 1
ATOM 623 N N . TYR A 1 72 ? -14.743 -2.982 17.294 1.00 96.56 72 TYR A N 1
ATOM 624 C CA . TYR A 1 72 ? -15.346 -1.864 18.008 1.00 96.56 72 TYR A CA 1
ATOM 625 C C . TYR A 1 72 ? -16.741 -2.223 18.528 1.00 96.56 72 TYR A C 1
ATOM 627 O O . TYR A 1 72 ? -17.039 -1.965 19.696 1.00 96.56 72 TYR A O 1
ATOM 635 N N . GLU A 1 73 ? -17.559 -2.876 17.705 1.00 95.88 73 GLU A N 1
ATOM 636 C CA . GLU A 1 73 ? -18.879 -3.370 18.093 1.00 95.88 73 GLU A CA 1
ATOM 637 C C . GLU A 1 73 ? -18.776 -4.361 19.258 1.00 95.88 73 GLU A C 1
ATOM 639 O O . GLU A 1 73 ? -19.386 -4.150 20.309 1.00 95.88 73 GLU A O 1
ATOM 644 N N . TYR A 1 74 ? -17.901 -5.365 19.143 1.00 96.00 74 TYR A N 1
ATOM 645 C CA . TYR A 1 74 ? -17.644 -6.319 20.222 1.00 96.00 74 TYR A CA 1
ATOM 646 C C . TYR A 1 74 ? -17.232 -5.625 21.525 1.00 96.00 74 TYR A C 1
ATOM 648 O O . TYR A 1 74 ? -17.773 -5.923 22.593 1.00 96.00 74 TYR A O 1
ATOM 656 N N . LYS A 1 75 ? -16.283 -4.683 21.461 1.00 94.69 75 LYS A N 1
ATOM 657 C CA . LYS A 1 75 ? -15.844 -3.931 22.644 1.00 94.69 75 LYS A CA 1
ATOM 658 C C . LYS A 1 75 ? -16.979 -3.125 23.263 1.00 94.69 75 LYS A C 1
ATOM 660 O O . LYS A 1 75 ? -17.070 -3.080 24.487 1.00 94.69 75 LYS A O 1
ATOM 665 N N . THR A 1 76 ? -17.823 -2.514 22.441 1.00 96.00 76 THR A N 1
ATOM 666 C CA . THR A 1 76 ? -18.955 -1.702 22.895 1.00 96.00 76 THR A CA 1
ATOM 667 C C . THR A 1 76 ? -19.977 -2.568 23.623 1.00 96.00 76 THR A C 1
ATOM 669 O O . THR A 1 76 ? -20.272 -2.307 24.789 1.00 96.00 76 THR A O 1
ATOM 672 N N . VAL A 1 77 ? -20.425 -3.659 22.998 1.00 94.75 77 VAL A N 1
ATOM 673 C CA . VAL A 1 77 ? -21.395 -4.594 23.591 1.00 94.75 77 VAL A CA 1
ATOM 674 C C . VAL A 1 77 ? -20.833 -5.236 24.858 1.00 94.75 77 VAL A C 1
ATOM 676 O O . VAL A 1 77 ? -21.498 -5.288 25.891 1.00 94.75 77 VAL A O 1
ATOM 679 N N . LYS A 1 78 ? -19.571 -5.674 24.831 1.00 93.94 78 LYS A N 1
ATOM 680 C CA . LYS A 1 78 ? -18.915 -6.225 26.020 1.00 93.94 78 LYS A CA 1
ATOM 681 C C . LYS A 1 78 ? -18.831 -5.198 27.149 1.00 93.94 78 LYS A C 1
ATOM 683 O O . LYS A 1 78 ? -19.089 -5.543 28.299 1.00 93.94 78 LYS A O 1
ATOM 688 N N . SER A 1 79 ? -18.472 -3.953 26.837 1.00 94.50 79 SER A N 1
ATOM 689 C CA . SER A 1 79 ? -18.410 -2.869 27.819 1.00 94.50 79 SER A CA 1
ATOM 690 C C . SER A 1 79 ? -19.783 -2.595 28.425 1.00 94.50 79 SER A C 1
ATOM 692 O O . SER A 1 79 ? -19.881 -2.374 29.629 1.00 94.50 79 SER A O 1
ATOM 694 N N . GLU A 1 80 ? -20.847 -2.650 27.625 1.00 92.81 80 GLU A N 1
ATOM 695 C CA . GLU A 1 80 ? -22.213 -2.504 28.119 1.00 92.81 80 GLU A CA 1
ATOM 696 C C . GLU A 1 80 ? -22.576 -3.626 29.097 1.00 92.81 80 GLU A C 1
ATOM 698 O O . GLU A 1 80 ? -23.028 -3.348 30.210 1.00 92.81 80 GLU A O 1
ATOM 703 N N . VAL A 1 81 ? -22.312 -4.885 28.732 1.00 92.06 81 VAL A N 1
ATOM 704 C CA . VAL A 1 81 ? -22.551 -6.041 29.610 1.00 92.06 81 VAL A CA 1
ATOM 705 C C . VAL A 1 81 ? -21.743 -5.923 30.901 1.00 92.06 81 VAL A C 1
ATOM 707 O O . VAL A 1 81 ? -22.281 -6.147 31.986 1.00 92.06 81 VAL A O 1
ATOM 710 N N . MET A 1 82 ? -20.472 -5.526 30.814 1.00 92.31 82 MET A N 1
ATOM 711 C CA . MET A 1 82 ? -19.625 -5.301 31.986 1.00 92.31 82 MET A CA 1
ATOM 712 C C . MET A 1 82 ? -20.161 -4.183 32.879 1.00 92.31 82 MET A C 1
ATOM 714 O O . MET A 1 82 ? -20.145 -4.326 34.098 1.00 92.31 82 MET A O 1
ATOM 718 N N . ASN A 1 83 ? -20.647 -3.087 32.294 1.00 92.00 83 ASN A N 1
ATOM 719 C CA . ASN A 1 83 ? -21.201 -1.975 33.057 1.00 92.00 83 ASN A CA 1
ATOM 720 C C . ASN A 1 83 ? -22.499 -2.384 33.763 1.00 92.00 83 ASN A C 1
ATOM 722 O O . ASN A 1 83 ? -22.647 -2.142 34.957 1.00 92.00 83 ASN A O 1
ATOM 726 N N . ARG A 1 84 ? -23.392 -3.098 33.065 1.00 86.44 84 ARG A N 1
ATOM 727 C CA . ARG A 1 84 ? -24.610 -3.670 33.660 1.00 86.44 84 ARG A CA 1
ATOM 728 C C . ARG A 1 84 ? -24.299 -4.688 34.756 1.00 86.44 84 ARG A C 1
ATOM 730 O O . ARG A 1 84 ? -25.018 -4.739 35.740 1.00 86.44 84 ARG A O 1
ATOM 737 N N . SER A 1 85 ? -23.224 -5.463 34.608 1.00 88.00 85 SER A N 1
ATOM 738 C CA . SER A 1 85 ? -22.776 -6.463 35.592 1.00 88.00 85 SER A CA 1
ATOM 739 C C . SER A 1 85 ? -21.956 -5.868 36.742 1.00 88.00 85 SER A C 1
ATOM 741 O O . SER A 1 85 ? -21.561 -6.583 37.664 1.00 88.00 85 SER A O 1
ATOM 743 N N . LYS A 1 86 ? -21.648 -4.569 36.703 1.00 88.94 86 LYS A N 1
ATOM 744 C CA . LYS A 1 86 ? -20.847 -3.908 37.730 1.00 88.94 86 LYS A CA 1
ATOM 745 C C . LYS A 1 86 ? -21.637 -3.876 39.032 1.00 88.94 86 LYS A C 1
ATOM 747 O O . LYS A 1 86 ? -22.766 -3.401 39.046 1.00 88.94 86 LYS A O 1
ATOM 752 N N . GLN A 1 87 ? -21.027 -4.303 40.138 1.00 81.62 87 GLN A N 1
ATOM 753 C CA . GLN A 1 87 ? -21.692 -4.373 41.448 1.00 81.62 87 GLN A CA 1
ATOM 754 C C . GLN A 1 87 ? -22.376 -3.060 41.854 1.00 81.62 87 GLN A C 1
ATOM 756 O O . GLN A 1 87 ? -23.462 -3.096 42.412 1.00 81.62 87 GLN A O 1
ATOM 761 N N . SER A 1 88 ? -21.785 -1.905 41.530 1.00 85.12 88 SER A N 1
ATOM 762 C CA . SER A 1 88 ? -22.374 -0.592 41.819 1.00 85.12 88 SER A CA 1
ATOM 763 C C . SER A 1 88 ? -23.631 -0.283 41.001 1.00 85.12 88 SER A C 1
ATOM 765 O O . SER A 1 88 ? -24.518 0.394 41.505 1.00 85.12 88 SER A O 1
ATOM 767 N N . GLU A 1 89 ? -23.698 -0.731 39.743 1.00 83.56 89 GLU A N 1
ATOM 768 C CA . GLU A 1 89 ? -24.887 -0.549 38.900 1.00 83.56 89 GLU A CA 1
ATOM 769 C C . GLU A 1 89 ? -25.936 -1.619 39.205 1.00 83.56 89 GLU A C 1
ATOM 771 O O . GLU A 1 89 ? -27.105 -1.291 39.390 1.00 83.56 89 GLU A O 1
ATOM 776 N N . LEU A 1 90 ? -25.514 -2.876 39.384 1.00 85.12 90 LEU A N 1
ATOM 777 C CA . LEU A 1 90 ? -26.378 -3.953 39.864 1.00 85.12 90 LEU A CA 1
ATOM 778 C C . LEU A 1 90 ? -27.040 -3.587 41.192 1.00 85.12 90 LEU A C 1
ATOM 780 O O . LEU A 1 90 ? -28.245 -3.762 41.305 1.00 85.12 90 LEU A O 1
ATOM 784 N N . ALA A 1 91 ? -26.295 -3.030 42.155 1.00 82.75 91 ALA A N 1
ATOM 785 C CA . ALA A 1 91 ? -26.827 -2.596 43.447 1.00 82.75 91 ALA A CA 1
ATOM 786 C C . ALA A 1 91 ? -27.990 -1.602 43.295 1.00 82.75 91 ALA A C 1
ATOM 788 O O . ALA A 1 91 ? -28.994 -1.751 43.979 1.00 82.75 91 ALA A O 1
ATOM 789 N N . LYS A 1 92 ? -27.898 -0.639 42.365 1.00 83.19 92 LYS A N 1
ATOM 790 C CA . LYS A 1 92 ? -28.987 0.319 42.093 1.00 83.19 92 LYS A CA 1
ATOM 791 C C . LYS A 1 92 ? -30.215 -0.357 41.487 1.00 83.19 92 LYS A C 1
ATOM 793 O O . LYS A 1 92 ? -31.337 -0.007 41.830 1.00 83.19 92 LYS A O 1
ATOM 798 N N . VAL A 1 93 ? -30.012 -1.312 40.576 1.00 82.31 93 VAL A N 1
ATOM 799 C CA . VAL A 1 93 ? -31.118 -2.040 39.933 1.00 82.31 93 VAL A CA 1
ATOM 800 C C . VAL A 1 93 ? -31.830 -2.937 40.948 1.00 82.31 93 VAL A C 1
ATOM 802 O O . VAL A 1 93 ? -33.059 -2.940 41.005 1.00 82.31 93 VAL A O 1
ATOM 805 N N . VAL A 1 94 ? -31.077 -3.663 41.781 1.00 83.75 94 VAL A N 1
ATOM 806 C CA . VAL A 1 94 ? -31.630 -4.598 42.776 1.00 83.75 94 VAL A CA 1
ATOM 807 C C . VAL A 1 94 ? -32.213 -3.914 44.020 1.00 83.75 94 VAL A C 1
ATOM 809 O O . VAL A 1 94 ? -33.003 -4.539 44.726 1.00 83.75 94 VAL A O 1
ATOM 812 N N . ASP A 1 95 ? -31.906 -2.634 44.258 1.00 80.19 95 ASP A N 1
ATOM 813 C CA . ASP A 1 95 ? -32.491 -1.831 45.346 1.00 80.19 95 ASP A CA 1
ATOM 814 C C . ASP A 1 95 ? -34.018 -1.707 45.203 1.00 80.19 95 ASP A C 1
ATOM 816 O O . ASP A 1 95 ? -34.758 -1.844 46.175 1.00 80.19 95 ASP A O 1
ATOM 820 N N . SER A 1 96 ? -34.513 -1.590 43.963 1.00 80.00 96 SER A N 1
ATOM 821 C CA . SER A 1 96 ? -35.955 -1.616 43.662 1.00 80.00 96 SER A CA 1
ATOM 822 C C . SER A 1 96 ? -36.639 -2.944 44.020 1.00 80.00 96 SER A C 1
ATOM 824 O O . SER A 1 96 ? -37.844 -2.982 44.258 1.00 80.00 96 SER A O 1
ATOM 826 N N . PHE A 1 97 ? -35.863 -4.025 44.117 1.00 80.31 97 PHE A N 1
ATOM 827 C CA . PHE A 1 97 ? -36.315 -5.346 44.549 1.00 80.31 97 PHE A CA 1
ATOM 828 C C . PHE A 1 97 ? -36.101 -5.578 46.059 1.00 80.31 97 PHE A C 1
ATOM 830 O O . PHE A 1 97 ? -36.337 -6.682 46.546 1.00 80.31 97 PHE A O 1
ATOM 837 N N . GLY A 1 98 ? -35.655 -4.561 46.811 1.00 76.94 98 GLY A N 1
ATOM 838 C CA . GLY A 1 98 ? -35.421 -4.629 48.259 1.00 76.94 98 GLY A CA 1
ATOM 839 C C . GLY A 1 98 ? -34.157 -5.395 48.670 1.00 76.94 98 GLY A C 1
ATOM 840 O O . GLY A 1 98 ? -33.981 -5.706 49.850 1.00 76.94 98 GLY A O 1
ATOM 841 N N . LEU A 1 99 ? -33.278 -5.716 47.716 1.00 76.44 99 LEU A N 1
ATOM 842 C CA . LEU A 1 99 ? -32.056 -6.486 47.948 1.00 76.44 99 LEU A CA 1
ATOM 843 C C . LEU A 1 99 ? -30.897 -5.557 48.338 1.00 76.44 99 LEU A C 1
ATOM 845 O O . LEU A 1 99 ? -30.621 -4.575 47.654 1.00 76.44 99 LEU A O 1
ATOM 849 N N . LYS A 1 100 ? -30.178 -5.889 49.419 1.00 76.25 100 LYS A N 1
ATOM 850 C CA . LYS A 1 100 ? -29.014 -5.127 49.909 1.00 76.25 100 LYS A CA 1
ATOM 851 C C . LYS A 1 100 ? -27.711 -5.885 49.686 1.00 76.25 100 LYS A C 1
ATOM 853 O O . LYS A 1 100 ? -27.658 -7.105 49.825 1.00 76.25 100 LYS A O 1
ATOM 858 N N . ALA A 1 101 ? -26.647 -5.145 49.378 1.00 75.00 101 ALA A N 1
ATOM 859 C CA . ALA A 1 101 ? -25.306 -5.709 49.282 1.00 75.00 101 ALA A CA 1
ATOM 860 C C . ALA A 1 101 ? -24.856 -6.288 50.637 1.00 75.00 101 ALA A C 1
ATOM 862 O O . ALA A 1 101 ? -25.097 -5.696 51.689 1.00 75.00 101 ALA A O 1
ATOM 863 N N . LEU A 1 102 ? -24.189 -7.442 50.601 1.00 73.19 102 LEU A N 1
ATOM 864 C CA . LEU A 1 102 ? -23.618 -8.078 51.787 1.00 73.19 102 LEU A CA 1
ATOM 865 C C . LEU A 1 102 ? -22.388 -7.286 52.253 1.00 73.19 102 LEU A C 1
ATOM 867 O O . LEU A 1 102 ? -21.370 -7.258 51.568 1.00 73.19 102 LEU A O 1
ATOM 871 N N . THR A 1 103 ? -22.477 -6.647 53.419 1.00 78.38 103 THR A N 1
ATOM 872 C CA . THR A 1 103 ? -21.362 -5.891 54.027 1.00 78.38 103 THR A CA 1
ATOM 873 C C . THR A 1 103 ? -20.400 -6.787 54.812 1.00 78.38 103 THR A C 1
ATOM 875 O O . THR A 1 103 ? -19.257 -6.411 55.055 1.00 78.38 103 THR A O 1
ATOM 878 N N . ALA A 1 104 ? -20.861 -7.972 55.217 1.00 80.56 104 ALA A N 1
ATOM 879 C CA . ALA A 1 104 ? -20.090 -8.963 55.957 1.00 80.56 104 ALA A CA 1
ATOM 880 C C . ALA A 1 104 ? -20.093 -10.304 55.200 1.00 80.56 104 ALA A C 1
ATOM 882 O O . ALA A 1 104 ? -21.083 -10.618 54.530 1.00 80.56 104 ALA A O 1
ATOM 883 N N . PRO A 1 105 ? -19.004 -11.090 55.279 1.00 77.94 105 PRO A N 1
ATOM 884 C CA . PRO A 1 105 ? -18.930 -12.393 54.629 1.00 77.94 105 PRO A CA 1
ATOM 885 C C . PRO A 1 105 ? -20.019 -13.343 55.165 1.00 77.94 105 PRO A C 1
ATOM 887 O O . PRO A 1 105 ? -20.316 -13.314 56.361 1.00 77.94 105 PRO A O 1
ATOM 890 N N . PRO A 1 106 ? -20.625 -14.182 54.303 1.00 77.25 106 PRO A N 1
ATOM 891 C CA . PRO A 1 106 ? -21.716 -15.065 54.697 1.00 77.25 106 PRO A CA 1
ATOM 892 C C . PRO A 1 106 ? -21.230 -16.165 55.645 1.00 77.25 106 PRO A C 1
ATOM 894 O O . PRO A 1 106 ? -20.202 -16.805 55.413 1.00 77.25 106 PRO A O 1
ATOM 897 N N . THR A 1 107 ? -21.995 -16.413 56.705 1.00 80.69 107 THR A N 1
ATOM 898 C CA . THR A 1 107 ? -21.714 -17.484 57.660 1.00 80.69 107 THR A CA 1
ATOM 899 C C . THR A 1 107 ? -22.072 -18.826 57.032 1.00 80.69 107 THR A C 1
ATOM 901 O O . THR A 1 107 ? -23.236 -19.093 56.734 1.00 80.69 107 THR A O 1
ATOM 904 N N . ILE A 1 108 ? -21.073 -19.682 56.820 1.00 80.25 108 ILE A N 1
ATOM 905 C CA . ILE A 1 108 ? -21.296 -21.045 56.337 1.00 80.25 108 ILE A CA 1
ATOM 906 C C . ILE A 1 108 ? -21.901 -21.838 57.497 1.00 80.25 108 ILE A C 1
ATOM 908 O O . ILE A 1 108 ? -21.216 -22.130 58.478 1.00 80.25 108 ILE A O 1
ATOM 912 N N . LEU A 1 109 ? -23.187 -22.168 57.404 1.00 80.00 109 LEU A N 1
ATOM 913 C CA . LEU A 1 109 ? -23.821 -23.071 58.356 1.00 80.00 109 LEU A CA 1
ATOM 914 C C . LEU A 1 109 ? -23.320 -24.484 58.049 1.00 80.00 109 LEU A C 1
ATOM 916 O O . LEU A 1 109 ? -23.668 -25.062 57.021 1.00 80.00 109 LEU A O 1
ATOM 920 N N . ARG A 1 110 ? -22.459 -25.026 58.915 1.00 74.69 110 ARG A N 1
ATOM 921 C CA . ARG A 1 110 ? -22.185 -26.463 58.904 1.00 74.69 110 ARG A CA 1
ATOM 922 C C . ARG A 1 110 ? -23.385 -27.163 59.520 1.00 74.69 110 ARG A C 1
ATOM 924 O O . ARG A 1 110 ? -23.802 -26.809 60.621 1.00 74.69 110 ARG A O 1
ATOM 931 N N . ASP A 1 111 ? -23.943 -28.112 58.779 1.00 74.88 111 ASP A N 1
ATOM 932 C CA . ASP A 1 111 ? -25.034 -28.946 59.259 1.00 74.88 111 ASP A CA 1
ATOM 933 C C . ASP A 1 111 ? -24.582 -29.659 60.541 1.00 74.88 111 ASP A C 1
ATOM 935 O O . ASP A 1 111 ? -23.559 -30.350 60.564 1.00 74.88 111 ASP A O 1
ATOM 939 N N . SER A 1 112 ? -25.342 -29.461 61.618 1.00 66.69 112 SER A N 1
ATOM 940 C CA . SER A 1 112 ? -25.092 -30.025 62.947 1.00 66.69 112 SER A CA 1
ATOM 941 C C . SER A 1 112 ? -25.061 -31.559 62.978 1.00 66.69 112 SER A C 1
ATOM 943 O O . SER A 1 112 ? -24.747 -32.138 64.016 1.00 66.69 112 SER A O 1
ATOM 945 N N . LEU A 1 113 ? -25.378 -32.226 61.863 1.00 65.06 113 LEU A N 1
ATOM 946 C CA . LEU A 1 113 ? -25.343 -33.681 61.728 1.00 65.06 113 LEU A CA 1
ATOM 947 C C . LEU A 1 113 ? -24.007 -34.255 61.218 1.00 65.06 113 LEU A C 1
ATOM 949 O O . LEU A 1 113 ? -23.853 -35.477 61.215 1.00 65.06 113 LEU A O 1
ATOM 953 N N . GLN A 1 114 ? -23.013 -33.438 60.847 1.00 62.03 114 GLN A N 1
ATOM 954 C CA . GLN A 1 114 ? -21.666 -33.940 60.532 1.00 62.03 114 GLN A CA 1
ATOM 955 C C . GLN A 1 114 ? -20.774 -33.968 61.777 1.00 62.03 114 GLN A C 1
ATOM 957 O O . GLN A 1 114 ? -20.047 -33.030 62.095 1.00 62.03 114 GLN A O 1
ATOM 962 N N . LYS A 1 115 ? -20.857 -35.095 62.484 1.00 54.31 115 LYS A N 1
ATOM 963 C CA . LYS A 1 115 ? -19.911 -35.519 63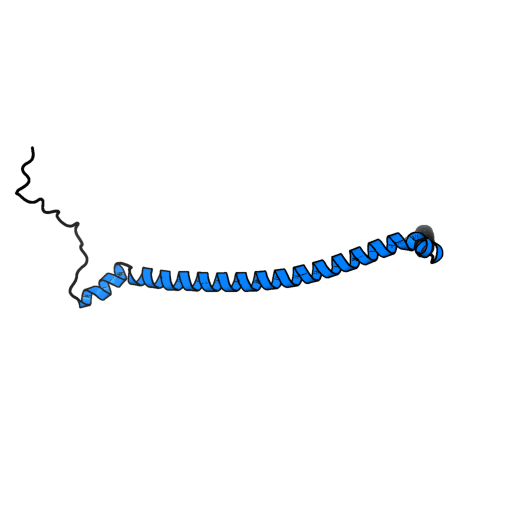.518 1.00 54.31 115 LYS A CA 1
ATOM 964 C C . LYS A 1 115 ? -18.568 -35.843 62.844 1.00 54.31 115 LYS A C 1
ATOM 966 O O . LYS A 1 115 ? -18.545 -36.654 61.920 1.00 54.31 115 LYS A O 1
ATOM 971 N N . GLU A 1 116 ? -17.485 -35.196 63.278 1.00 56.94 116 GLU A N 1
ATOM 972 C CA . GLU A 1 116 ? -16.110 -35.579 62.918 1.00 56.94 116 GLU A CA 1
ATOM 973 C C . GLU A 1 116 ? -15.873 -37.057 63.268 1.00 56.94 116 GLU A C 1
ATOM 975 O O . GLU A 1 116 ? -16.151 -37.475 64.395 1.00 56.94 116 GLU A O 1
ATOM 980 N N . ASN A 1 117 ? -15.369 -37.817 62.293 1.00 47.00 117 ASN A N 1
ATOM 981 C CA . ASN A 1 117 ? -14.653 -39.079 62.483 1.00 47.00 117 ASN A CA 1
ATOM 982 C C . ASN A 1 117 ? -13.212 -38.864 62.029 1.00 47.00 117 ASN A C 1
ATOM 984 O O . ASN A 1 117 ? -13.047 -38.250 60.948 1.00 47.00 117 ASN A O 1
#

Foldseek 3Di:
DDPVVVVVVVVVVVVVVVVVCVCVPPVNCVVCVVVVVVVVVVVVVVVVVVVVVVVVVVVCVVVVVVVVVVVVVVVVVVVVVCVCVDPVNVQVVCVVVVDHDDPDDDDDDDDPPDDDD

Radius of gyration: 41.13 Å; chains: 1; bounding box: 76×67×100 Å

InterPro domains:
  IPR045755 Bacteriodetes cell division protein FtsL-like [PF19579] (26-109)

Sequence (117 aa):
MTREEKIQEEKEAKEARREWRRLLSYRWIVQNIPFFLFLSVLAVIYIYNGHYADKTIREINKVSRELKELHYEYKTVKSEVMNRSKQSELAKVVDSFGLKALTAPPTILRDSLQKEN

Organism: NCBI:txid3121375

Secondary structure (DSSP, 8-state):
--HHHHHHHHHHHHHHHHHHHHHT-HHHHHHTHHHHHHHHHHHHHHHHHHHHHHHHHHHHHHHHHHHHHHHHHHHHHHHHHHHHTSHHHHHHHHHTTT----SS-------TT----

pLDDT: mean 86.35, std 9.85, range [47.0, 97.19]